Protein AF-X6LNM9-F1 (afdb_monomer_lit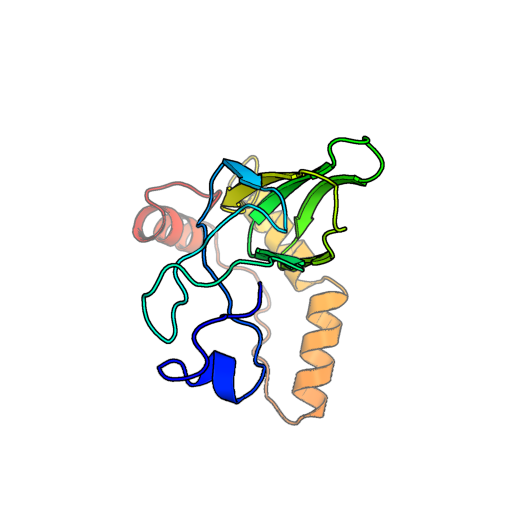e)

Sequence (158 aa):
QGYCTNKEGCIASKGDRLVWVNQEFRDISITPIQTCYICPSCEKSTVLSVIRVTFFNSEYSIESSDGSLREIDKKYKCAHKLESGLSYKLKANKIVQHATSLEDLIDQSKKAMKSQEILNLVRELERCSITVAKPEEVKDMKRLSEKIKSDYNGDFNQ

Secondary structure (DSSP, 8-state):
-EEE--TTT-HHHHTTPEEP----SSEEEE-TTT--EE-TTT-SEEEEEE-EEEEEEEEEEEEETTSS-EEEEEEEEEEEE--TT--EEEEEEE-----SSHHHHHHHHHHHHTSHHHHHHHHHHHHTTPPPP--SSPPPHHHHHHHHHHHSTT-TT-

Organism: Reticulomyxa filosa (NCBI:txid46433)

Radius of gyration: 20.73 Å; chains: 1; bounding box: 50×32×52 Å

Structure (mmCIF, N/CA/C/O backbone):
data_AF-X6LNM9-F1
#
_entry.id   AF-X6LNM9-F1
#
loop_
_atom_site.group_PDB
_atom_site.id
_atom_site.type_symbol
_atom_site.label_atom_id
_atom_site.label_alt_id
_atom_site.label_comp_id
_atom_site.label_asym_id
_atom_site.label_entity_id
_atom_site.label_seq_id
_atom_site.pdbx_PDB_ins_code
_atom_site.Cartn_x
_atom_site.Cartn_y
_atom_site.Cartn_z
_atom_site.occupancy
_atom_site.B_iso_or_equiv
_atom_site.auth_seq_id
_atom_site.auth_comp_id
_atom_site.auth_asym_id
_atom_site.auth_atom_id
_atom_site.pdbx_PDB_model_num
ATOM 1 N N . GLN A 1 1 ? 6.465 0.388 -10.532 1.00 92.75 1 GLN A N 1
ATOM 2 C CA . GLN A 1 1 ? 5.904 0.137 -11.874 1.00 92.75 1 GLN A CA 1
ATOM 3 C C . GLN A 1 1 ? 6.917 0.524 -12.927 1.00 92.75 1 GLN A C 1
ATOM 5 O O . GLN A 1 1 ? 7.555 1.564 -12.791 1.00 92.75 1 GLN A O 1
ATOM 10 N N . GLY A 1 2 ? 7.028 -0.280 -13.973 1.00 92.19 2 GLY A N 1
ATOM 11 C CA . GLY A 1 2 ? 7.963 -0.038 -15.064 1.00 92.19 2 GLY A CA 1
ATOM 12 C C . GLY A 1 2 ? 7.555 -0.761 -16.337 1.00 92.19 2 GLY A C 1
ATOM 13 O O . GLY A 1 2 ? 6.500 -1.394 -16.372 1.00 92.19 2 GLY A O 1
ATOM 14 N N . TYR A 1 3 ? 8.398 -0.685 -17.361 1.00 91.44 3 TYR A N 1
ATOM 15 C CA . TYR A 1 3 ? 8.210 -1.426 -18.608 1.00 91.44 3 TYR A CA 1
ATOM 16 C C . TYR A 1 3 ? 9.098 -2.666 -18.642 1.00 91.44 3 TYR A C 1
ATOM 18 O O . TYR A 1 3 ? 10.257 -2.625 -18.233 1.00 91.44 3 TYR A O 1
ATOM 26 N N . CYS A 1 4 ? 8.548 -3.769 -19.149 1.00 92.25 4 CYS A N 1
ATOM 27 C CA . CYS A 1 4 ? 9.312 -4.973 -19.453 1.00 92.25 4 CYS A CA 1
ATOM 28 C C . CYS A 1 4 ? 9.980 -4.827 -20.827 1.00 92.25 4 CYS A C 1
ATOM 30 O O . CYS A 1 4 ? 9.316 -4.459 -21.796 1.00 92.25 4 CYS A O 1
ATOM 32 N N . THR A 1 5 ? 11.265 -5.161 -20.933 1.00 92.56 5 THR A N 1
ATOM 33 C CA . THR A 1 5 ? 12.032 -5.063 -22.188 1.00 92.56 5 THR A CA 1
ATOM 34 C C . THR A 1 5 ? 12.032 -6.341 -23.034 1.00 92.56 5 THR A C 1
ATOM 36 O O . THR A 1 5 ? 12.534 -6.333 -24.156 1.00 92.56 5 THR A O 1
ATOM 39 N N . ASN A 1 6 ? 11.444 -7.440 -22.545 1.00 92.69 6 ASN A N 1
ATOM 40 C CA . ASN A 1 6 ? 11.365 -8.722 -23.255 1.00 92.69 6 ASN A CA 1
ATOM 41 C C . ASN A 1 6 ? 10.283 -8.710 -24.353 1.00 92.69 6 ASN A C 1
ATOM 43 O O . ASN A 1 6 ? 9.208 -9.291 -24.188 1.00 92.69 6 ASN A O 1
ATOM 47 N N . LYS A 1 7 ? 10.579 -8.057 -25.482 1.00 89.62 7 LYS A N 1
ATOM 48 C CA . LYS A 1 7 ? 9.635 -7.880 -26.599 1.00 89.62 7 LYS A CA 1
ATOM 49 C C . LYS A 1 7 ? 9.148 -9.193 -27.211 1.00 89.62 7 LYS A C 1
ATOM 51 O O . LYS A 1 7 ? 8.003 -9.282 -27.637 1.00 89.62 7 LYS A O 1
ATOM 56 N N . GLU A 1 8 ? 9.984 -10.224 -27.257 1.00 88.00 8 GLU A N 1
ATOM 57 C CA . GLU A 1 8 ? 9.636 -11.479 -27.935 1.00 88.00 8 GLU A CA 1
ATOM 58 C C . GLU A 1 8 ? 8.828 -12.425 -27.041 1.00 88.00 8 GLU A C 1
ATOM 60 O O . GLU A 1 8 ? 7.876 -13.059 -27.508 1.00 88.00 8 GLU A O 1
ATOM 65 N N . GLY A 1 9 ? 9.151 -12.468 -25.745 1.00 90.88 9 GLY A N 1
ATOM 66 C CA . GLY A 1 9 ? 8.612 -13.444 -24.798 1.00 90.88 9 GLY A CA 1
ATOM 67 C C . GLY A 1 9 ? 7.703 -12.885 -23.702 1.00 90.88 9 GLY A C 1
ATOM 68 O O . GLY A 1 9 ? 7.400 -13.621 -22.770 1.00 90.88 9 GLY A O 1
ATOM 69 N N . CYS A 1 10 ? 7.301 -11.609 -23.744 1.00 94.06 10 CYS A N 1
ATOM 70 C CA . CYS A 1 10 ? 6.424 -11.019 -22.728 1.00 94.06 10 CYS A CA 1
ATOM 71 C C . CYS A 1 10 ? 5.230 -10.287 -23.345 1.00 94.06 10 CYS A C 1
ATOM 73 O O . CYS A 1 10 ? 5.391 -9.310 -24.076 1.00 94.06 10 CYS A O 1
ATOM 75 N N . ILE A 1 11 ? 4.015 -10.707 -22.982 1.00 93.25 11 ILE A N 1
ATOM 76 C CA . ILE A 1 11 ? 2.773 -10.072 -23.445 1.00 93.25 11 ILE A CA 1
ATOM 77 C C . ILE A 1 11 ? 2.653 -8.612 -22.988 1.00 93.25 11 ILE A C 1
ATOM 79 O O . ILE A 1 11 ? 2.195 -7.764 -23.749 1.00 93.25 11 ILE A O 1
ATOM 83 N N . ALA A 1 12 ? 3.113 -8.299 -21.772 1.00 91.62 12 ALA A N 1
ATOM 84 C CA . ALA A 1 12 ? 3.093 -6.934 -21.260 1.00 91.62 12 ALA A CA 1
ATOM 85 C C . ALA A 1 12 ? 4.038 -6.022 -22.054 1.00 91.62 12 ALA A C 1
ATOM 87 O O . ALA A 1 12 ? 3.681 -4.882 -22.323 1.00 91.62 12 ALA A O 1
ATOM 88 N N . SER A 1 13 ? 5.196 -6.541 -22.481 1.00 92.19 13 SER A N 1
ATOM 89 C CA . SER A 1 13 ? 6.138 -5.806 -23.333 1.00 92.19 13 SER A CA 1
ATOM 90 C C . SER A 1 13 ? 5.566 -5.569 -24.733 1.00 92.19 13 SER A C 1
ATOM 92 O O . SER A 1 13 ? 5.583 -4.443 -25.210 1.00 92.19 13 SER A O 1
ATOM 94 N N . LYS A 1 14 ? 4.974 -6.594 -25.366 1.00 92.94 14 LYS A N 1
ATOM 95 C CA . LYS A 1 14 ? 4.358 -6.470 -26.705 1.00 92.94 14 LYS A CA 1
ATOM 96 C C . LYS A 1 14 ? 3.214 -5.460 -26.766 1.00 92.94 14 LYS A C 1
ATOM 98 O O . LYS A 1 14 ? 2.963 -4.894 -27.820 1.00 92.94 14 LYS A O 1
ATOM 103 N N . GLY A 1 15 ? 2.494 -5.290 -25.660 1.00 89.88 15 GLY A N 1
ATOM 104 C CA . GLY A 1 15 ? 1.389 -4.342 -25.554 1.00 89.88 15 GLY A CA 1
ATOM 105 C C . GLY A 1 15 ? 1.762 -3.002 -24.922 1.00 89.88 15 GLY A C 1
ATOM 106 O O . GLY A 1 15 ? 0.840 -2.304 -24.507 1.00 89.88 15 GLY A O 1
ATOM 107 N N . ASP A 1 16 ? 3.057 -2.701 -24.748 1.00 88.62 16 ASP A N 1
ATOM 108 C CA . ASP A 1 16 ? 3.565 -1.498 -24.069 1.00 88.62 16 ASP A CA 1
ATOM 109 C C . ASP A 1 16 ? 2.872 -1.221 -22.720 1.00 88.62 16 ASP A C 1
ATOM 111 O O . ASP A 1 16 ? 2.586 -0.087 -22.333 1.00 88.62 16 ASP A O 1
ATOM 115 N N . ARG A 1 17 ? 2.561 -2.290 -21.977 1.00 90.62 17 ARG A N 1
ATOM 116 C CA . ARG A 1 17 ? 1.843 -2.209 -20.703 1.00 90.62 17 ARG A CA 1
ATOM 117 C C . ARG A 1 17 ? 2.813 -2.065 -19.542 1.00 90.62 17 ARG A C 1
ATOM 119 O O . ARG A 1 17 ? 3.811 -2.780 -19.438 1.00 90.62 17 ARG A O 1
ATOM 126 N N . LEU A 1 18 ? 2.451 -1.194 -18.603 1.00 91.69 18 LEU A N 1
ATOM 127 C CA . LEU A 1 18 ? 3.151 -1.087 -17.330 1.00 91.69 18 LEU A CA 1
ATOM 128 C C . LEU A 1 18 ? 2.975 -2.359 -16.508 1.00 91.69 18 LEU A C 1
ATOM 130 O O . LEU A 1 18 ? 1.857 -2.825 -16.280 1.00 91.69 18 LEU A O 1
ATOM 134 N N . VAL A 1 19 ? 4.090 -2.865 -15.995 1.00 92.88 19 VAL A N 1
ATOM 135 C CA . VAL A 1 19 ? 4.110 -3.985 -15.061 1.00 92.88 19 VAL A CA 1
ATOM 136 C C . VAL A 1 19 ? 4.296 -3.495 -13.631 1.00 92.88 19 VAL A C 1
ATOM 138 O O . VAL A 1 19 ? 5.026 -2.536 -13.346 1.00 92.88 19 VAL A O 1
ATOM 141 N N . TRP A 1 20 ? 3.602 -4.167 -12.720 1.00 92.81 20 TRP A N 1
ATOM 142 C CA . TRP A 1 20 ? 3.659 -3.918 -11.288 1.00 92.81 20 TRP A CA 1
ATOM 143 C C . TRP A 1 20 ? 4.534 -4.979 -10.646 1.00 92.81 20 TRP A C 1
ATOM 145 O O . TRP A 1 20 ? 4.242 -6.163 -10.744 1.00 92.81 20 TRP A O 1
ATOM 155 N N . VAL A 1 21 ? 5.604 -4.550 -9.994 1.00 92.81 21 VAL A N 1
ATOM 156 C CA . VAL A 1 21 ? 6.467 -5.448 -9.232 1.00 92.81 21 VAL A CA 1
ATOM 157 C C . VAL A 1 21 ? 6.174 -5.181 -7.767 1.00 92.81 21 VAL A C 1
ATOM 159 O O . VAL A 1 21 ? 6.368 -4.052 -7.312 1.00 92.81 21 VAL A O 1
ATOM 162 N N . ASN A 1 22 ? 5.667 -6.189 -7.058 1.00 93.50 22 ASN A N 1
ATOM 163 C CA . ASN A 1 22 ? 5.457 -6.092 -5.619 1.00 93.50 22 ASN A CA 1
ATOM 164 C C . ASN A 1 22 ? 6.815 -6.164 -4.906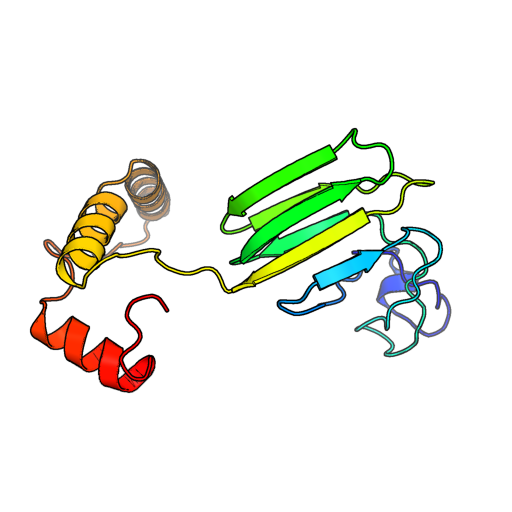 1.00 93.50 22 ASN A C 1
ATOM 166 O O . ASN A 1 22 ? 7.689 -6.934 -5.306 1.00 93.50 22 ASN A O 1
ATOM 170 N N . GLN A 1 23 ? 7.013 -5.315 -3.904 1.00 93.25 23 GLN A N 1
ATOM 171 C CA . GLN A 1 23 ? 8.221 -5.269 -3.080 1.00 93.25 23 GLN A CA 1
ATOM 172 C C . GLN A 1 23 ? 7.936 -5.576 -1.609 1.00 93.25 23 GLN A C 1
ATOM 174 O O . GLN A 1 23 ? 8.872 -5.559 -0.816 1.00 93.25 23 GLN A O 1
ATOM 179 N N . GLU A 1 24 ? 6.684 -5.900 -1.274 1.00 93.94 24 GLU A N 1
ATOM 180 C CA . GLU A 1 24 ? 6.198 -6.088 0.092 1.00 93.94 24 GLU A CA 1
ATOM 181 C C . GLU A 1 24 ? 6.461 -4.861 0.989 1.00 93.94 24 GLU A C 1
ATOM 183 O O . GLU A 1 24 ? 6.848 -3.784 0.522 1.00 93.94 24 GLU A O 1
ATOM 188 N N . PHE A 1 25 ? 6.214 -5.004 2.291 1.00 93.69 25 PHE A N 1
ATOM 189 C CA . PHE A 1 25 ? 6.555 -3.993 3.291 1.00 93.69 25 PHE A CA 1
ATOM 190 C C . PHE A 1 25 ? 8.028 -4.125 3.675 1.00 93.69 25 PHE A C 1
ATOM 192 O O . PHE A 1 25 ? 8.395 -4.988 4.475 1.00 93.69 25 PHE A O 1
ATOM 199 N N . ARG A 1 26 ? 8.886 -3.308 3.063 1.00 95.12 26 ARG A N 1
ATOM 200 C CA . ARG A 1 26 ? 10.315 -3.269 3.374 1.00 95.12 26 ARG A CA 1
ATOM 201 C C . ARG A 1 26 ? 10.946 -1.935 2.995 1.00 95.12 26 ARG A C 1
ATOM 203 O O . ARG A 1 26 ? 10.372 -1.142 2.245 1.00 95.12 26 ARG A O 1
ATOM 210 N N . ASP A 1 27 ? 12.173 -1.756 3.457 1.00 96.19 27 ASP A N 1
ATOM 211 C CA . ASP A 1 27 ? 13.014 -0.618 3.107 1.00 96.19 27 ASP A CA 1
ATOM 212 C C . ASP A 1 27 ? 13.811 -0.972 1.838 1.00 96.19 27 ASP A C 1
ATOM 214 O O . ASP A 1 27 ? 14.483 -2.006 1.783 1.00 96.19 27 ASP A O 1
ATOM 218 N N . ILE A 1 28 ? 13.718 -0.143 0.795 1.00 94.50 28 ILE A N 1
ATOM 219 C CA . ILE A 1 28 ? 14.466 -0.312 -0.458 1.00 94.50 28 ILE A CA 1
ATOM 220 C C . ILE A 1 28 ? 15.101 0.999 -0.910 1.00 94.50 28 ILE A C 1
ATOM 222 O O . ILE A 1 28 ? 14.566 2.083 -0.691 1.00 94.50 28 ILE A O 1
ATOM 226 N N . SER A 1 29 ? 16.208 0.877 -1.633 1.00 94.25 29 SER A N 1
ATOM 227 C CA . SER A 1 29 ? 16.798 1.973 -2.398 1.00 94.25 29 SER A CA 1
ATOM 228 C C . SER A 1 29 ? 16.705 1.640 -3.877 1.00 94.25 29 SER A C 1
ATOM 230 O O . SER A 1 29 ? 17.038 0.522 -4.276 1.00 94.25 29 SER A O 1
ATOM 232 N N . ILE A 1 30 ? 16.249 2.591 -4.689 1.00 93.31 30 ILE A N 1
ATOM 233 C CA . ILE A 1 30 ? 16.087 2.388 -6.129 1.00 93.31 30 ILE A CA 1
ATOM 234 C C . ILE A 1 30 ? 16.690 3.534 -6.926 1.00 93.31 30 ILE A C 1
ATOM 236 O O . ILE A 1 30 ? 16.594 4.698 -6.542 1.00 93.31 30 ILE A O 1
ATOM 240 N N . THR A 1 31 ? 17.236 3.191 -8.086 1.00 93.06 31 THR A N 1
ATOM 241 C CA . THR A 1 31 ? 17.612 4.148 -9.124 1.00 93.06 31 THR A CA 1
ATOM 242 C C . THR A 1 31 ? 16.825 3.750 -10.368 1.00 93.06 31 THR A C 1
ATOM 244 O O . THR A 1 31 ? 17.089 2.671 -10.907 1.00 93.06 31 THR A O 1
ATOM 247 N N . PRO A 1 32 ? 15.864 4.570 -10.835 1.00 89.38 32 PRO A N 1
ATOM 248 C CA . PRO A 1 32 ? 14.890 4.218 -11.867 1.00 89.38 32 PRO A CA 1
ATOM 249 C C . PRO A 1 32 ? 15.415 3.454 -13.082 1.00 89.38 32 PRO A C 1
ATOM 251 O O . PRO A 1 32 ? 14.682 2.628 -13.605 1.00 89.38 32 PRO A O 1
ATOM 254 N N . ILE A 1 33 ? 16.648 3.713 -13.527 1.00 84.31 33 ILE A N 1
ATOM 255 C CA . ILE A 1 33 ? 17.243 3.140 -14.750 1.00 84.31 33 ILE A CA 1
ATOM 256 C C . ILE A 1 33 ? 18.222 1.986 -14.468 1.00 84.31 33 ILE A C 1
ATOM 258 O O . ILE A 1 33 ? 18.549 1.214 -15.364 1.00 84.31 33 ILE A O 1
ATOM 262 N N . GLN A 1 34 ? 18.719 1.856 -13.238 1.00 77.50 34 GLN A N 1
ATOM 263 C CA . GLN A 1 34 ? 19.730 0.844 -12.898 1.00 77.50 34 GLN A CA 1
ATOM 264 C C . GLN A 1 34 ? 19.125 -0.385 -12.219 1.00 77.50 34 GLN A C 1
ATOM 266 O O . GLN A 1 34 ? 19.739 -1.450 -12.207 1.00 77.50 34 GLN A O 1
ATOM 271 N N . THR A 1 35 ? 17.936 -0.259 -11.630 1.00 77.31 35 THR A N 1
ATOM 272 C CA . THR A 1 35 ? 17.315 -1.364 -10.903 1.00 77.31 35 THR A CA 1
ATOM 273 C C . THR A 1 35 ? 16.599 -2.308 -11.864 1.00 77.31 35 THR A C 1
ATOM 275 O O . THR A 1 35 ? 15.682 -1.903 -12.574 1.00 77.31 35 THR A O 1
ATOM 278 N N . CYS A 1 36 ? 16.996 -3.583 -11.856 1.00 84.50 36 CYS A N 1
ATOM 279 C CA . CYS A 1 36 ? 16.343 -4.625 -12.637 1.00 84.50 36 CYS A CA 1
ATOM 280 C C . CYS A 1 36 ? 15.393 -5.435 -11.754 1.00 84.50 36 CYS A C 1
ATOM 282 O O . CYS A 1 36 ? 15.818 -6.059 -10.780 1.00 84.50 36 CYS A O 1
ATOM 284 N N . TYR A 1 37 ? 14.109 -5.431 -12.104 1.00 92.19 37 TYR A N 1
ATOM 285 C CA . TYR A 1 37 ? 13.104 -6.237 -11.421 1.00 92.19 37 TYR A CA 1
ATOM 286 C C . TYR A 1 37 ? 12.596 -7.392 -12.282 1.00 92.19 37 TYR A C 1
ATOM 288 O O . TYR A 1 37 ? 12.521 -7.314 -13.515 1.00 92.19 37 TYR A O 1
ATOM 296 N N . ILE A 1 38 ? 12.182 -8.458 -11.595 1.00 93.19 38 ILE A N 1
ATOM 297 C CA . ILE A 1 38 ? 11.495 -9.595 -12.200 1.00 93.19 38 ILE A CA 1
ATOM 298 C C . ILE A 1 38 ? 10.131 -9.123 -12.704 1.00 93.19 38 ILE A C 1
ATOM 300 O O . ILE A 1 38 ? 9.306 -8.605 -11.951 1.00 93.19 38 ILE A O 1
ATOM 304 N N . CYS A 1 39 ? 9.900 -9.287 -14.004 1.00 93.75 39 CYS A N 1
ATOM 305 C CA . CYS A 1 39 ? 8.608 -9.013 -14.605 1.00 93.75 39 CYS A CA 1
ATOM 306 C C . CYS A 1 39 ? 7.619 -10.113 -14.191 1.00 93.75 39 CYS A C 1
ATOM 308 O O . CYS A 1 39 ? 7.868 -11.270 -14.516 1.00 93.75 39 CYS A O 1
ATOM 310 N N . PRO A 1 40 ? 6.466 -9.795 -13.581 1.00 93.19 40 PRO A N 1
ATOM 311 C CA . PRO A 1 40 ? 5.485 -10.814 -13.192 1.00 93.19 40 PRO A CA 1
ATOM 312 C C . PRO A 1 40 ? 4.844 -11.529 -14.392 1.00 93.19 40 PRO A C 1
ATOM 314 O O . PRO A 1 40 ? 4.253 -12.584 -14.231 1.00 93.19 40 PRO A O 1
ATOM 317 N N . SER A 1 41 ? 4.922 -10.957 -15.598 1.00 92.44 41 SER A N 1
ATOM 318 C CA . SER A 1 41 ? 4.286 -11.523 -16.795 1.00 92.44 41 SER A CA 1
ATOM 319 C C . SER A 1 41 ? 5.164 -12.512 -17.561 1.00 92.44 41 SER A C 1
ATOM 321 O O . SER A 1 41 ? 4.640 -13.275 -18.362 1.00 92.44 41 SER A 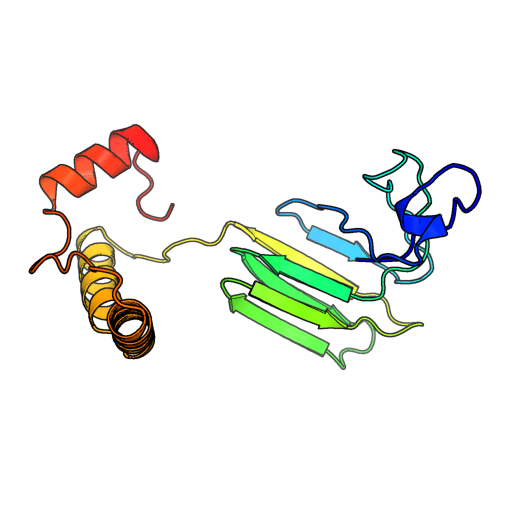O 1
ATOM 323 N N . CYS A 1 42 ? 6.486 -12.464 -17.389 1.00 94.06 42 CYS A N 1
ATOM 324 C CA . CYS A 1 42 ? 7.404 -13.393 -18.063 1.00 94.06 42 CYS A CA 1
ATOM 325 C C . CYS A 1 42 ? 8.471 -13.980 -17.137 1.00 94.06 42 CYS A C 1
ATOM 327 O O . CYS A 1 42 ? 9.343 -14.693 -17.618 1.00 94.06 42 CYS A O 1
ATOM 329 N N . GLU A 1 43 ? 8.439 -13.626 -15.850 1.00 93.19 43 GLU A N 1
ATOM 330 C CA . GLU A 1 43 ? 9.319 -14.109 -14.775 1.00 93.19 43 GLU A CA 1
ATOM 331 C C . GLU A 1 43 ? 10.819 -13.852 -14.996 1.00 93.19 43 GLU A C 1
ATOM 333 O O . GLU A 1 43 ? 11.673 -14.323 -14.249 1.00 93.19 43 GLU A O 1
ATOM 338 N N . LYS A 1 44 ? 11.165 -13.027 -15.989 1.00 92.31 44 LYS A N 1
ATOM 339 C CA . LYS A 1 44 ? 12.543 -12.624 -16.283 1.00 92.31 44 LYS A CA 1
ATOM 340 C C . LYS A 1 44 ? 12.856 -11.260 -15.679 1.00 92.31 44 LYS A C 1
ATOM 342 O O . LYS A 1 44 ? 12.014 -10.356 -15.695 1.00 92.31 44 LYS A O 1
ATOM 347 N N . SER A 1 45 ? 14.098 -11.087 -15.229 1.00 92.94 45 SER A N 1
ATOM 348 C CA . SER A 1 45 ? 14.651 -9.807 -14.767 1.00 92.94 45 SER A CA 1
ATOM 349 C C . SER A 1 45 ? 14.800 -8.841 -15.950 1.00 92.94 45 SER A C 1
ATOM 351 O O . SER A 1 45 ? 15.804 -8.844 -16.657 1.00 92.94 45 SER A O 1
ATOM 353 N N . THR A 1 46 ? 13.723 -8.119 -16.263 1.00 92.94 46 THR A N 1
ATOM 354 C CA . THR A 1 46 ? 13.545 -7.386 -17.537 1.00 92.94 46 THR A CA 1
ATOM 355 C C . THR A 1 46 ? 12.848 -6.043 -17.359 1.00 92.94 46 THR A C 1
ATOM 357 O O . THR A 1 46 ? 12.609 -5.331 -18.333 1.00 92.94 46 THR A O 1
ATOM 360 N N . VAL A 1 47 ? 12.492 -5.679 -16.128 1.00 92.19 47 VAL A N 1
ATOM 361 C CA . VAL A 1 47 ? 11.955 -4.355 -15.819 1.00 92.19 47 VAL A CA 1
ATOM 362 C C . VAL A 1 47 ? 13.132 -3.453 -15.483 1.00 92.19 47 VAL A C 1
ATOM 364 O O . VAL A 1 47 ? 13.561 -3.416 -14.335 1.00 92.19 47 VAL A O 1
ATOM 367 N N . LEU A 1 48 ? 13.674 -2.789 -16.507 1.00 85.12 48 LEU A N 1
ATOM 368 C CA . LEU A 1 48 ? 14.892 -1.969 -16.410 1.00 85.12 48 LEU A CA 1
ATOM 369 C C . LEU A 1 48 ? 14.620 -0.494 -16.098 1.00 85.12 48 LEU A C 1
ATOM 371 O O . LEU A 1 48 ? 15.525 0.224 -15.696 1.00 85.12 48 LEU A O 1
ATOM 375 N N . SER A 1 49 ? 13.389 -0.028 -16.319 1.00 85.94 49 SER A N 1
ATOM 376 C CA . SER A 1 49 ? 13.007 1.360 -16.064 1.00 85.94 49 SER A CA 1
ATOM 377 C C . SER A 1 49 ? 11.777 1.418 -15.172 1.00 85.94 49 SER A C 1
ATOM 379 O O . SER A 1 49 ? 10.685 1.015 -15.584 1.00 85.94 49 SER A O 1
ATOM 381 N N . VAL A 1 50 ? 11.953 1.909 -13.945 1.00 92.81 50 VAL A N 1
ATOM 382 C CA . VAL A 1 50 ? 10.876 2.147 -12.980 1.00 92.81 50 VAL A CA 1
ATOM 383 C C . VAL A 1 50 ? 10.480 3.614 -13.027 1.00 92.81 50 VAL A C 1
ATOM 385 O O . VAL A 1 50 ? 11.201 4.477 -12.551 1.00 92.81 50 VAL A O 1
ATOM 388 N N . ILE A 1 51 ? 9.298 3.902 -13.558 1.00 93.19 51 ILE A N 1
ATOM 389 C CA . ILE A 1 51 ? 8.819 5.283 -13.736 1.00 93.19 51 ILE A CA 1
ATOM 390 C C . ILE A 1 51 ? 7.948 5.775 -12.575 1.00 93.19 51 ILE A C 1
ATOM 392 O O . ILE A 1 51 ? 7.629 6.960 -12.476 1.00 93.19 51 ILE A O 1
ATOM 396 N N . ARG A 1 52 ? 7.468 4.851 -11.737 1.00 95.00 52 ARG A N 1
ATOM 397 C CA . ARG A 1 52 ? 6.517 5.158 -10.668 1.00 95.00 52 ARG A CA 1
ATOM 398 C C . ARG A 1 52 ? 6.633 4.170 -9.518 1.00 95.00 52 ARG A C 1
ATOM 400 O O . ARG A 1 52 ? 6.693 2.962 -9.756 1.00 95.00 52 ARG A O 1
ATOM 407 N N . VAL A 1 53 ? 6.550 4.662 -8.289 1.00 95.25 53 VAL A N 1
ATOM 408 C CA . VAL A 1 53 ? 6.299 3.851 -7.091 1.00 95.25 53 VAL A CA 1
ATOM 409 C C . VAL A 1 53 ? 4.877 4.091 -6.594 1.00 95.25 53 VAL A C 1
ATOM 411 O O . VAL A 1 53 ? 4.305 5.165 -6.781 1.00 95.25 53 VAL A O 1
ATOM 414 N N . THR A 1 54 ? 4.253 3.071 -6.016 1.00 95.56 54 THR A N 1
ATOM 415 C CA . THR A 1 54 ? 2.940 3.208 -5.387 1.00 95.56 54 THR A CA 1
ATOM 416 C C . THR A 1 54 ? 2.950 2.462 -4.072 1.00 95.56 54 THR A C 1
ATOM 418 O O . THR A 1 54 ? 3.268 1.277 -4.037 1.00 95.56 54 THR A O 1
ATOM 421 N N . PHE A 1 55 ? 2.602 3.185 -3.022 1.00 95.19 55 PHE A N 1
ATOM 422 C CA . PHE A 1 55 ? 2.424 2.692 -1.672 1.00 95.19 55 PHE A CA 1
ATOM 423 C C . PHE A 1 55 ? 0.951 2.330 -1.490 1.00 95.19 55 PHE A C 1
ATOM 425 O O . PHE A 1 55 ? 0.077 3.103 -1.894 1.00 95.19 55 PHE A O 1
ATOM 432 N N . PHE A 1 56 ? 0.680 1.150 -0.937 1.00 92.44 56 PHE A N 1
ATOM 433 C CA . PHE A 1 56 ? -0.666 0.645 -0.677 1.00 92.44 56 PHE A CA 1
ATOM 434 C C . PHE A 1 56 ? -0.752 0.152 0.757 1.00 92.44 56 PHE A C 1
ATOM 436 O O . PHE A 1 56 ? 0.111 -0.617 1.174 1.00 92.44 56 PHE A O 1
ATOM 443 N N . ASN A 1 57 ? -1.814 0.540 1.467 1.00 90.19 57 ASN A N 1
ATOM 444 C CA . ASN A 1 57 ? -2.081 0.118 2.843 1.00 90.19 57 ASN A CA 1
ATOM 445 C C . ASN A 1 57 ? -0.827 0.182 3.716 1.00 90.19 57 ASN A C 1
ATOM 447 O O . ASN A 1 57 ? -0.499 -0.772 4.425 1.00 90.19 57 ASN A O 1
ATOM 451 N N . SER A 1 58 ? -0.105 1.297 3.617 1.00 92.50 58 SER A N 1
ATOM 452 C CA . SER A 1 58 ? 1.182 1.453 4.272 1.00 92.50 58 SER A CA 1
ATOM 453 C C . SER A 1 58 ? 1.345 2.824 4.893 1.00 92.50 58 SER A C 1
ATOM 455 O O . SER A 1 58 ? 1.031 3.841 4.269 1.00 92.50 58 SER A O 1
ATOM 457 N N . GLU A 1 59 ? 1.968 2.840 6.061 1.00 95.00 59 GLU A N 1
ATOM 458 C CA . GLU A 1 59 ? 2.776 3.975 6.489 1.00 95.00 59 GLU A CA 1
ATOM 459 C C . GLU A 1 59 ? 4.069 3.955 5.681 1.00 95.00 59 GLU A C 1
ATOM 461 O O . GLU A 1 59 ? 4.795 2.956 5.685 1.00 95.00 59 GLU A O 1
ATOM 466 N N . TYR A 1 60 ? 4.339 5.029 4.944 1.00 95.94 60 TYR A N 1
ATOM 467 C CA . TYR A 1 60 ? 5.471 5.075 4.032 1.00 95.94 60 TYR A CA 1
ATOM 468 C C . TYR A 1 60 ? 6.311 6.330 4.191 1.00 95.94 60 TYR A C 1
ATOM 470 O O . TYR A 1 60 ? 5.851 7.370 4.661 1.00 95.94 60 TYR A O 1
ATOM 478 N N . SER A 1 61 ? 7.550 6.227 3.716 1.00 96.62 61 SER A N 1
ATOM 479 C CA . SER A 1 61 ? 8.357 7.391 3.395 1.00 96.62 61 SER A CA 1
ATOM 480 C C . SER A 1 61 ? 9.034 7.248 2.042 1.00 96.62 61 SER A C 1
ATOM 482 O O . SER A 1 61 ? 9.460 6.155 1.659 1.00 96.62 61 SER A O 1
ATOM 484 N N . ILE A 1 62 ? 9.175 8.369 1.348 1.00 97.50 62 ILE A N 1
ATOM 485 C CA . ILE A 1 62 ? 9.966 8.499 0.128 1.00 97.50 62 ILE A CA 1
ATOM 486 C C . ILE A 1 62 ? 10.894 9.698 0.270 1.00 97.50 62 ILE A C 1
ATOM 488 O O . ILE A 1 62 ? 10.467 10.770 0.690 1.00 97.50 62 ILE A O 1
ATOM 492 N N . GLU A 1 63 ? 12.159 9.502 -0.076 1.00 97.81 63 GLU A N 1
ATOM 493 C CA . GLU A 1 63 ? 13.182 10.542 -0.074 1.00 97.81 63 GLU A CA 1
ATOM 494 C C . GLU A 1 63 ? 14.018 10.438 -1.353 1.00 97.81 63 GLU A C 1
ATOM 496 O O . GLU A 1 63 ? 14.524 9.357 -1.666 1.00 97.81 63 GLU A O 1
ATOM 501 N N . SER A 1 64 ? 14.154 11.536 -2.097 1.00 97.44 64 SER A N 1
ATOM 502 C CA . SER A 1 64 ? 15.044 11.635 -3.255 1.00 97.44 64 SER A CA 1
ATOM 503 C C . SER A 1 64 ? 16.460 12.041 -2.840 1.00 97.44 64 SER A C 1
ATOM 505 O O . SER A 1 64 ? 16.672 12.727 -1.842 1.00 97.44 64 SER A O 1
ATOM 507 N N . SER A 1 65 ? 17.459 11.631 -3.620 1.00 96.69 65 SER A N 1
ATOM 508 C CA . SER A 1 65 ? 18.875 11.887 -3.321 1.00 96.69 65 SER A CA 1
ATOM 509 C C . SER A 1 65 ? 19.292 13.357 -3.356 1.00 96.69 65 SER A C 1
ATOM 511 O O . SER A 1 65 ? 20.293 13.714 -2.744 1.00 96.69 65 SER A O 1
ATOM 513 N N . ASP A 1 66 ? 18.559 14.195 -4.081 1.00 95.75 66 ASP A N 1
ATOM 514 C CA . ASP A 1 66 ? 18.745 15.649 -4.145 1.00 95.75 66 ASP A CA 1
ATOM 515 C C . ASP A 1 66 ? 17.934 16.400 -3.070 1.00 95.75 66 ASP A C 1
ATOM 517 O O . ASP A 1 66 ? 18.031 17.620 -2.963 1.00 95.75 66 ASP A O 1
ATOM 521 N N . GLY A 1 67 ? 17.121 15.685 -2.284 1.00 93.44 67 GLY A N 1
ATOM 522 C CA . GLY A 1 67 ? 16.262 16.248 -1.246 1.00 93.44 67 GLY A CA 1
ATOM 523 C C . GLY A 1 67 ? 15.029 17.002 -1.756 1.00 93.44 67 GLY A C 1
ATOM 524 O O . GLY A 1 67 ? 14.298 17.555 -0.935 1.00 93.44 67 GLY A O 1
ATOM 525 N N . SER A 1 68 ? 14.768 17.031 -3.068 1.00 93.06 68 SER A N 1
ATOM 526 C CA . SER A 1 68 ? 13.609 17.733 -3.647 1.00 93.06 68 SER A CA 1
ATOM 527 C C . SER A 1 68 ? 12.269 17.089 -3.275 1.00 93.06 68 SER A C 1
ATOM 529 O O . SER A 1 68 ? 11.263 17.786 -3.134 1.00 93.06 68 SER A O 1
ATOM 531 N N . LEU A 1 69 ? 12.256 15.772 -3.056 1.00 93.88 69 LEU A N 1
ATOM 532 C CA . LEU A 1 69 ? 11.106 15.014 -2.588 1.00 93.88 69 LEU A CA 1
ATOM 533 C C . LEU A 1 69 ? 11.432 14.363 -1.248 1.00 93.88 69 LEU A C 1
ATOM 535 O O . LEU A 1 69 ? 12.288 13.484 -1.168 1.00 93.88 69 LEU A O 1
ATOM 539 N N . ARG A 1 70 ? 10.694 14.745 -0.206 1.00 95.69 70 ARG A N 1
ATOM 540 C CA . ARG A 1 70 ? 10.695 14.060 1.085 1.00 95.69 70 ARG A CA 1
ATOM 541 C C . ARG A 1 70 ? 9.287 14.047 1.654 1.00 95.69 70 ARG A C 1
ATOM 543 O O . ARG A 1 70 ? 8.746 15.091 2.001 1.00 95.69 70 ARG A O 1
ATOM 550 N N . GLU A 1 71 ? 8.707 12.863 1.760 1.00 94.88 71 GLU A N 1
ATOM 551 C CA . GLU A 1 71 ? 7.349 12.682 2.266 1.00 94.88 71 GLU A CA 1
ATOM 552 C C . GLU A 1 71 ? 7.310 11.517 3.249 1.00 94.88 71 GLU A C 1
ATOM 554 O O . GLU A 1 71 ? 7.927 10.478 3.012 1.00 94.88 71 GLU A O 1
ATOM 559 N N . ILE A 1 72 ? 6.584 11.710 4.349 1.00 94.38 72 ILE A N 1
ATOM 560 C CA . ILE A 1 72 ? 6.236 10.681 5.327 1.00 94.38 72 ILE A CA 1
ATOM 561 C C . ILE A 1 72 ? 4.728 10.781 5.516 1.00 94.38 72 ILE A C 1
ATOM 563 O O . ILE A 1 72 ? 4.231 11.848 5.878 1.00 94.38 72 ILE A O 1
ATOM 567 N N . ASP A 1 73 ? 4.001 9.703 5.242 1.00 91.56 73 ASP A N 1
ATOM 568 C CA . ASP A 1 73 ? 2.539 9.720 5.279 1.00 91.56 73 ASP A CA 1
ATOM 569 C C . ASP A 1 73 ? 1.962 8.323 5.559 1.00 91.56 73 ASP A C 1
ATOM 571 O O . ASP A 1 73 ? 2.651 7.304 5.471 1.00 91.56 73 ASP A O 1
ATOM 575 N N . LYS A 1 74 ? 0.669 8.278 5.877 1.00 86.50 74 LYS A N 1
ATOM 576 C CA . LYS A 1 74 ? -0.136 7.072 6.066 1.00 86.50 74 LYS A CA 1
ATOM 577 C C . LYS A 1 74 ? -1.395 7.151 5.210 1.00 86.50 74 LYS A C 1
ATOM 579 O O . LYS A 1 74 ? -2.461 7.578 5.646 1.00 86.50 74 LYS A O 1
ATOM 584 N N . LYS A 1 75 ? -1.272 6.741 3.948 1.00 81.19 75 LYS A N 1
ATOM 585 C CA . LYS A 1 75 ? -2.384 6.741 2.986 1.00 81.19 75 LYS A CA 1
ATOM 586 C C . LYS A 1 75 ? -2.721 5.323 2.550 1.00 81.19 75 LYS A C 1
ATOM 588 O O . LYS A 1 75 ? -1.834 4.498 2.345 1.00 81.19 75 LYS A O 1
ATOM 593 N N . TYR A 1 76 ? -4.009 5.081 2.302 1.00 81.12 76 TYR A N 1
ATOM 594 C CA . TYR A 1 76 ? -4.484 3.835 1.689 1.00 81.12 76 TYR A CA 1
ATOM 595 C C . TYR A 1 76 ? -3.778 3.557 0.355 1.00 81.12 76 TYR A C 1
ATOM 597 O O . TYR A 1 76 ? -3.386 2.430 0.065 1.00 81.12 76 TYR A O 1
ATOM 605 N N . LYS A 1 77 ? -3.602 4.600 -0.462 1.00 90.69 77 LYS A N 1
ATOM 606 C CA . LYS A 1 77 ? -2.899 4.529 -1.740 1.00 90.69 77 LYS A CA 1
ATOM 607 C C . LYS A 1 77 ? -2.248 5.867 -2.054 1.00 90.69 77 LYS A C 1
ATOM 609 O O . LYS A 1 77 ? -2.936 6.884 -2.095 1.00 90.69 77 LYS A O 1
ATOM 614 N N . CYS A 1 78 ? -0.955 5.862 -2.353 1.00 91.88 78 CYS A N 1
ATOM 615 C CA . CYS A 1 78 ? -0.261 7.041 -2.865 1.00 91.88 78 CYS A CA 1
ATOM 616 C C . CYS A 1 78 ? 0.743 6.654 -3.945 1.00 91.88 78 CYS A C 1
ATOM 618 O O . CYS A 1 78 ? 1.389 5.612 -3.849 1.00 91.88 78 CYS A O 1
ATOM 620 N N . ALA A 1 79 ? 0.859 7.468 -4.994 1.00 94.62 79 ALA A N 1
ATOM 621 C CA . ALA A 1 79 ? 1.667 7.145 -6.157 1.00 94.62 79 ALA A CA 1
ATOM 622 C C . ALA A 1 79 ? 2.588 8.303 -6.543 1.00 94.62 79 ALA A C 1
ATOM 624 O O . ALA A 1 79 ? 2.114 9.392 -6.856 1.00 94.62 79 ALA A O 1
ATOM 625 N N . HIS A 1 80 ? 3.887 8.021 -6.622 1.00 95.19 80 HIS A N 1
ATOM 626 C CA . HIS A 1 80 ? 4.934 8.998 -6.919 1.00 95.19 80 HIS A CA 1
ATOM 627 C C . HIS A 1 80 ? 5.595 8.677 -8.250 1.00 95.19 80 HIS A C 1
ATOM 629 O O . HIS A 1 80 ? 6.023 7.541 -8.476 1.00 95.19 80 HIS A O 1
ATOM 635 N N . LYS A 1 81 ? 5.658 9.666 -9.145 1.00 95.25 81 LYS A N 1
ATOM 636 C CA . LYS A 1 81 ? 6.482 9.567 -10.355 1.00 95.25 81 LYS A CA 1
ATOM 637 C C . LYS A 1 81 ? 7.947 9.682 -9.944 1.00 95.25 81 LYS A C 1
ATOM 639 O O . LYS A 1 81 ? 8.268 10.473 -9.067 1.00 95.25 81 LYS A O 1
ATOM 644 N N . LEU A 1 82 ? 8.801 8.883 -10.569 1.00 94.56 82 LEU A N 1
ATOM 645 C CA . LEU A 1 82 ? 10.235 8.915 -10.318 1.00 94.56 82 LEU A CA 1
ATOM 646 C C . LEU A 1 82 ? 10.930 9.623 -11.470 1.00 94.56 82 LEU A C 1
ATOM 648 O O . LEU A 1 82 ? 10.614 9.378 -12.637 1.00 94.56 82 LEU A O 1
ATOM 652 N N . GLU A 1 83 ? 11.876 10.484 -11.135 1.00 93.06 83 GLU A N 1
ATOM 653 C CA . GLU A 1 83 ? 12.673 11.212 -12.107 1.00 93.06 83 GLU A CA 1
ATOM 654 C C . GLU A 1 83 ? 13.914 10.410 -12.484 1.00 93.06 83 GLU A C 1
ATOM 656 O O . GLU A 1 83 ? 14.551 9.746 -11.663 1.00 93.06 83 GLU A O 1
ATOM 661 N N . SER A 1 84 ? 14.261 10.469 -13.766 1.00 89.00 84 SER A N 1
ATOM 662 C CA . SER A 1 84 ? 15.501 9.885 -14.257 1.00 89.00 84 SER A CA 1
ATOM 663 C C . SER A 1 84 ? 16.699 10.640 -13.682 1.00 89.00 84 SER A C 1
ATOM 665 O O . SER A 1 84 ? 16.722 11.865 -13.701 1.00 89.00 84 SER A O 1
ATOM 667 N N . GLY A 1 85 ? 17.724 9.911 -13.240 1.00 90.56 85 GLY A N 1
ATOM 668 C CA . GLY A 1 85 ? 18.966 10.492 -12.715 1.00 90.56 85 GLY A CA 1
ATOM 669 C C . GLY A 1 85 ? 18.983 10.710 -11.200 1.00 90.56 85 GLY A C 1
ATOM 670 O O . GLY A 1 85 ? 20.059 10.917 -10.648 1.00 90.56 85 GLY A O 1
ATOM 671 N N . LEU A 1 86 ? 17.841 10.583 -10.520 1.00 94.44 86 LEU A N 1
ATOM 672 C CA . LEU A 1 86 ? 17.772 10.562 -9.059 1.00 94.44 86 LEU A CA 1
ATOM 673 C C . LEU A 1 86 ? 17.760 9.127 -8.528 1.00 94.44 86 LEU A C 1
ATOM 675 O O . LEU A 1 86 ? 17.331 8.190 -9.205 1.00 94.44 86 LEU A O 1
ATOM 679 N N . SER A 1 87 ? 18.214 8.961 -7.290 1.00 95.44 87 SER A N 1
ATOM 680 C CA . SER A 1 87 ? 17.967 7.744 -6.516 1.00 95.44 87 SER A CA 1
ATOM 681 C C . SER A 1 87 ? 16.986 8.045 -5.391 1.00 95.44 87 SER A C 1
ATOM 683 O O . SER A 1 87 ? 16.890 9.182 -4.928 1.00 95.44 87 SER A O 1
ATOM 685 N N . TYR A 1 88 ? 16.236 7.032 -4.974 1.00 96.94 88 TYR A N 1
ATOM 686 C CA . TYR A 1 88 ? 15.181 7.171 -3.982 1.00 96.94 88 TYR A CA 1
ATOM 687 C C . TYR A 1 88 ? 15.349 6.142 -2.878 1.00 96.94 88 TYR A C 1
ATOM 689 O O . TYR A 1 88 ? 15.532 4.954 -3.155 1.00 96.94 88 TYR A O 1
ATOM 697 N N . LYS A 1 89 ? 15.226 6.594 -1.632 1.00 97.50 89 LYS A N 1
ATOM 698 C CA . LYS A 1 89 ? 15.034 5.733 -0.466 1.00 97.50 89 LYS A CA 1
ATOM 699 C C . LYS A 1 89 ? 13.544 5.621 -0.200 1.00 97.50 89 LYS A C 1
ATOM 701 O O . LYS A 1 89 ? 12.847 6.627 -0.078 1.00 97.50 89 LYS A O 1
ATOM 706 N N . LEU A 1 90 ? 13.065 4.392 -0.132 1.00 96.56 90 LEU A N 1
ATOM 707 C CA . LEU A 1 90 ? 11.664 4.063 0.049 1.00 96.56 90 LEU A CA 1
ATOM 708 C C . LEU A 1 90 ? 11.532 3.183 1.280 1.00 96.56 90 LEU A C 1
ATOM 710 O O . LEU A 1 90 ? 12.292 2.234 1.462 1.00 96.56 90 LEU A O 1
ATOM 714 N N . LYS A 1 91 ? 10.531 3.477 2.095 1.00 97.06 91 LYS A N 1
ATOM 715 C CA . LYS A 1 91 ? 10.155 2.677 3.254 1.00 97.06 91 LYS A CA 1
ATOM 716 C C . LYS A 1 91 ? 8.663 2.464 3.220 1.00 97.06 91 LYS A C 1
ATOM 718 O O . LYS A 1 91 ? 7.924 3.417 2.986 1.00 97.06 91 LYS A O 1
ATOM 723 N N . ALA A 1 92 ? 8.237 1.233 3.448 1.00 96.06 92 ALA A N 1
ATOM 724 C CA . ALA A 1 92 ? 6.835 0.891 3.585 1.00 96.06 92 ALA A CA 1
ATOM 725 C C . ALA A 1 92 ? 6.678 -0.087 4.744 1.00 96.06 92 ALA A C 1
ATOM 727 O O . ALA A 1 92 ? 7.255 -1.172 4.724 1.00 96.06 92 ALA A O 1
ATOM 728 N N . ASN A 1 93 ? 5.866 0.290 5.723 1.00 93.94 93 ASN A N 1
ATOM 729 C CA . ASN A 1 93 ? 5.413 -0.588 6.790 1.00 93.94 93 ASN A CA 1
ATOM 730 C C . ASN A 1 93 ? 3.934 -0.899 6.582 1.00 93.94 93 ASN A C 1
ATOM 732 O O . ASN A 1 93 ? 3.212 -0.099 5.984 1.00 93.94 93 ASN A O 1
ATOM 736 N N . LYS A 1 94 ? 3.473 -2.039 7.098 1.00 90.56 94 LYS A N 1
ATOM 737 C CA . LYS A 1 94 ? 2.042 -2.350 7.146 1.00 90.56 94 LYS A CA 1
ATOM 738 C C . LYS A 1 94 ? 1.321 -1.225 7.893 1.00 90.56 94 LYS A C 1
ATOM 740 O O . LYS A 1 94 ? 1.779 -0.831 8.960 1.00 90.56 94 LYS A O 1
ATOM 745 N N . ILE A 1 95 ? 0.230 -0.712 7.324 1.00 87.62 95 ILE A N 1
ATOM 746 C CA . ILE A 1 95 ? -0.604 0.283 8.005 1.00 87.62 95 ILE A CA 1
ATOM 747 C C . ILE A 1 95 ? -1.160 -0.296 9.305 1.00 87.62 95 ILE A C 1
ATOM 749 O O . ILE A 1 95 ? -1.614 -1.445 9.323 1.00 87.62 95 ILE A O 1
ATOM 753 N N . VAL A 1 96 ? -1.147 0.507 10.364 1.00 89.81 96 VAL A N 1
ATOM 754 C CA . VAL A 1 96 ? -1.791 0.173 11.635 1.00 89.81 96 VAL A CA 1
ATOM 755 C C . VAL A 1 96 ? -2.858 1.198 12.015 1.00 89.81 96 VAL A C 1
ATOM 757 O O . VAL A 1 96 ? -2.919 2.304 11.475 1.00 89.81 96 VAL A O 1
ATOM 760 N N . GLN A 1 97 ? -3.725 0.829 12.960 1.00 86.00 97 GLN A N 1
ATOM 761 C CA . GLN A 1 97 ? -4.788 1.719 13.449 1.00 86.00 97 GLN A CA 1
ATOM 762 C C . GLN A 1 97 ? -4.237 2.908 14.259 1.00 86.00 97 GLN A C 1
ATOM 764 O O . GLN A 1 97 ? -4.873 3.956 14.326 1.00 86.00 97 GLN A O 1
ATOM 769 N N . HIS A 1 98 ? -3.047 2.764 14.857 1.00 89.88 98 HIS A N 1
ATOM 770 C CA . HIS A 1 98 ? -2.468 3.691 15.841 1.00 89.88 98 HIS A CA 1
ATOM 771 C C . HIS A 1 98 ? -3.400 4.011 17.019 1.00 89.88 98 HIS A C 1
ATOM 773 O O . HIS A 1 98 ? -3.333 5.098 17.598 1.00 89.88 98 HIS A O 1
ATOM 779 N N . ALA A 1 99 ? -4.268 3.071 17.383 1.00 91.06 99 ALA A N 1
ATOM 780 C CA . ALA A 1 99 ? -5.076 3.198 18.579 1.00 91.06 99 ALA A CA 1
ATOM 781 C C . ALA A 1 99 ? -4.188 3.011 19.818 1.00 91.06 99 ALA A C 1
ATOM 783 O O . ALA A 1 99 ? -3.254 2.202 19.835 1.00 91.06 99 ALA A O 1
ATOM 784 N N . THR A 1 100 ? -4.496 3.762 20.868 1.00 92.62 100 THR A N 1
ATOM 785 C CA . THR A 1 100 ? -3.830 3.675 22.176 1.00 92.62 100 THR A CA 1
ATOM 786 C C . THR A 1 100 ? -4.526 2.694 23.120 1.00 92.62 100 THR A C 1
ATOM 788 O O . THR A 1 100 ? -3.891 2.148 24.021 1.00 92.62 100 THR A O 1
ATOM 791 N N . SER A 1 101 ? -5.814 2.424 22.887 1.00 91.06 101 SER A N 1
ATOM 792 C CA . SER A 1 101 ? -6.616 1.427 23.600 1.00 91.06 101 SER A CA 1
ATOM 793 C C . SER A 1 101 ? -7.764 0.899 22.728 1.00 91.06 101 SER A C 1
ATOM 795 O O . SER A 1 101 ? -7.994 1.374 21.612 1.00 91.06 101 SER A O 1
ATOM 797 N N . LEU A 1 102 ? -8.517 -0.078 23.241 1.00 89.25 102 LEU A N 1
ATOM 798 C CA . LEU A 1 102 ? -9.703 -0.603 22.562 1.00 89.25 102 LEU A CA 1
ATOM 799 C C . LEU A 1 102 ? -10.834 0.433 22.491 1.00 89.25 102 LEU A C 1
ATOM 801 O O . LEU A 1 102 ? -11.552 0.513 21.498 1.00 89.25 102 LEU A O 1
ATOM 805 N N . GLU A 1 103 ? -10.990 1.238 23.537 1.00 90.81 103 GLU A N 1
ATOM 806 C CA . GLU A 1 103 ? -11.960 2.330 23.605 1.00 90.81 103 GLU A CA 1
ATOM 807 C C . GLU A 1 103 ? -11.628 3.413 22.579 1.00 90.81 103 GLU A C 1
ATOM 809 O O . GLU A 1 103 ? -12.523 3.883 21.877 1.00 90.81 103 GLU A O 1
ATOM 814 N N . ASP A 1 104 ? -10.343 3.756 22.455 1.00 91.88 104 ASP A N 1
ATOM 815 C CA . ASP A 1 104 ? -9.845 4.678 21.435 1.00 91.88 104 ASP A CA 1
ATOM 816 C C . ASP A 1 104 ? -10.122 4.130 20.025 1.00 91.88 104 ASP A C 1
ATOM 818 O O . ASP A 1 104 ? -10.704 4.825 19.194 1.00 91.88 104 ASP A O 1
ATOM 822 N N . LEU A 1 105 ? -9.852 2.842 19.775 1.00 91.56 105 LEU A N 1
ATOM 823 C CA . LEU A 1 105 ? -10.185 2.190 18.501 1.00 91.56 105 LEU A CA 1
ATOM 824 C C . LEU A 1 105 ? -11.690 2.258 18.175 1.00 91.56 105 LEU A C 1
ATOM 826 O O . LEU A 1 105 ? -12.081 2.527 17.034 1.00 91.56 105 LEU A O 1
ATOM 830 N N . ILE A 1 106 ? -12.549 2.019 19.170 1.00 89.94 106 ILE A N 1
ATOM 831 C CA . ILE A 1 106 ? -14.010 2.110 19.032 1.00 89.94 106 ILE A CA 1
ATOM 832 C C . ILE A 1 106 ? -14.429 3.546 18.702 1.00 89.94 106 ILE A C 1
ATOM 834 O O . ILE A 1 106 ? -15.252 3.751 17.807 1.00 89.94 106 ILE A O 1
ATOM 838 N N . ASP A 1 107 ? -13.882 4.540 19.400 1.00 91.44 107 ASP A N 1
ATOM 839 C CA . ASP A 1 107 ? -14.197 5.950 19.169 1.00 91.44 107 ASP A CA 1
ATOM 840 C C . ASP A 1 107 ? -13.740 6.418 17.780 1.00 91.44 107 ASP A C 1
ATOM 842 O O . ASP A 1 107 ? -14.519 7.020 17.034 1.00 91.44 107 ASP A O 1
ATOM 846 N N . GLN A 1 108 ? -12.522 6.051 17.371 1.00 91.31 108 GLN A N 1
ATOM 847 C CA . GLN A 1 108 ? -12.018 6.303 16.021 1.00 91.31 108 GLN A CA 1
ATOM 848 C C . GLN A 1 108 ? -12.907 5.645 14.956 1.00 91.31 108 GLN A C 1
ATOM 850 O O . GLN A 1 108 ? -13.265 6.290 13.968 1.00 91.31 108 GLN A O 1
ATOM 855 N N . SER A 1 109 ? -13.362 4.411 15.187 1.00 90.19 109 SER A N 1
ATOM 856 C CA . SER A 1 109 ? -14.290 3.710 14.287 1.00 90.19 109 SER A CA 1
ATOM 857 C C . SER A 1 109 ? -15.647 4.418 14.182 1.00 90.19 109 SER A C 1
ATOM 859 O O . SER A 1 109 ? -16.186 4.579 13.084 1.00 90.19 109 SER A O 1
ATOM 861 N N . LYS A 1 110 ? -16.197 4.901 15.306 1.00 91.06 110 LYS A N 1
ATOM 862 C CA . LYS A 1 110 ? -17.449 5.680 15.331 1.00 91.06 110 LYS A CA 1
ATOM 863 C C . LYS A 1 110 ? -17.309 6.993 14.562 1.00 91.06 110 LYS A C 1
ATOM 865 O O . LYS A 1 110 ? -18.216 7.365 13.815 1.00 91.06 110 LYS A O 1
ATOM 870 N N . LYS A 1 111 ? -16.178 7.687 14.720 1.00 91.88 111 LYS A N 1
ATOM 871 C CA . LYS A 1 111 ? -15.855 8.905 13.961 1.00 91.88 111 LYS A CA 1
ATOM 872 C C . LYS A 1 111 ? -15.732 8.608 12.466 1.00 91.88 111 LYS A C 1
ATOM 874 O O . LYS A 1 111 ? -16.314 9.334 11.664 1.00 91.88 111 LYS A O 1
ATOM 879 N N . ALA A 1 112 ? -15.062 7.518 12.091 1.00 89.94 112 ALA A N 1
ATOM 880 C CA . ALA A 1 112 ? -14.900 7.103 10.700 1.00 89.94 112 ALA A CA 1
ATOM 881 C C . ALA A 1 112 ? -16.243 6.788 10.018 1.00 89.94 112 ALA A C 1
ATOM 883 O O . ALA A 1 112 ? -16.488 7.271 8.913 1.00 89.94 112 ALA A O 1
ATOM 884 N N . MET A 1 113 ? -17.157 6.076 10.691 1.00 91.00 113 MET A N 1
ATOM 885 C CA . MET A 1 113 ? -18.514 5.815 10.174 1.00 91.00 113 MET A CA 1
ATOM 886 C C . MET A 1 113 ? -19.308 7.095 9.878 1.00 91.00 113 MET A C 1
ATOM 888 O O . MET A 1 113 ? -20.150 7.105 8.984 1.00 91.00 113 MET A O 1
ATOM 892 N N . LYS A 1 114 ? -19.039 8.173 10.623 1.00 91.19 114 LYS A N 1
ATOM 893 C CA . LYS A 1 114 ? -19.680 9.488 10.463 1.00 91.19 114 LYS A CA 1
ATOM 894 C C . LYS A 1 114 ? -18.867 10.452 9.596 1.00 91.19 114 LYS A C 1
ATOM 896 O O . LYS A 1 114 ? -19.253 11.609 9.449 1.00 91.19 114 LYS A O 1
ATOM 901 N N . SER A 1 115 ? -17.738 10.007 9.047 1.00 93.56 115 SER A N 1
ATOM 902 C CA . SER A 1 115 ? -16.887 10.847 8.210 1.00 93.56 115 SER A CA 1
ATOM 903 C C . SER A 1 115 ? -17.600 11.234 6.916 1.00 93.56 115 SER A C 1
ATOM 905 O O . SER A 1 115 ? -18.386 10.467 6.354 1.00 93.56 115 SER A O 1
ATOM 907 N N . GLN A 1 116 ? -17.293 12.428 6.407 1.00 94.38 116 GLN A N 1
ATOM 908 C CA . GLN A 1 116 ? -17.885 12.913 5.162 1.00 94.38 116 GLN A CA 1
ATOM 909 C C . GLN A 1 116 ? -17.565 11.994 3.975 1.00 94.38 116 GLN A C 1
ATOM 911 O O . GLN A 1 116 ? -18.385 11.862 3.071 1.00 94.38 116 GLN A O 1
ATOM 916 N N . GLU A 1 117 ? -16.402 11.342 3.995 1.00 92.31 117 GLU A N 1
ATOM 917 C CA . GLU A 1 117 ? -15.983 10.379 2.977 1.00 92.31 117 GLU A CA 1
ATOM 918 C C . GLU A 1 117 ? -16.929 9.174 2.919 1.00 92.31 117 GLU A C 1
ATOM 920 O O . GLU A 1 117 ? -17.510 8.906 1.867 1.00 92.31 117 GLU A O 1
ATOM 925 N N . ILE A 1 118 ? -17.167 8.507 4.055 1.00 93.25 118 ILE A N 1
ATOM 926 C CA . ILE A 1 118 ? -18.097 7.372 4.128 1.00 93.25 118 ILE A CA 1
ATOM 927 C C . ILE A 1 118 ? -19.522 7.813 3.790 1.00 93.25 118 ILE A C 1
ATOM 929 O O . ILE A 1 118 ? -20.200 7.144 3.014 1.00 93.25 118 ILE A O 1
ATOM 933 N N . LEU A 1 119 ? -19.974 8.959 4.305 1.00 94.06 119 LEU A N 1
ATOM 934 C CA . LEU A 1 119 ? -21.309 9.478 3.994 1.00 94.06 119 LEU A CA 1
ATOM 935 C C . LEU A 1 119 ? -21.491 9.771 2.496 1.00 94.06 119 LEU A C 1
ATOM 937 O O . LEU A 1 119 ? -22.558 9.500 1.942 1.00 94.06 119 LEU A O 1
ATOM 941 N N . ASN A 1 120 ? -20.464 10.307 1.832 1.00 95.88 120 ASN A N 1
ATOM 942 C CA . ASN A 1 120 ? -20.490 10.547 0.391 1.00 95.88 120 ASN A CA 1
ATOM 943 C C . ASN A 1 120 ? -20.517 9.231 -0.389 1.00 95.88 120 ASN A C 1
ATOM 945 O O . ASN A 1 120 ? -21.356 9.086 -1.274 1.00 95.88 120 ASN A O 1
ATOM 949 N N . LEU A 1 121 ? -19.675 8.262 -0.017 1.00 94.88 121 LEU A N 1
ATOM 950 C CA . LEU A 1 121 ? -19.652 6.939 -0.641 1.00 94.88 121 LEU A CA 1
ATOM 951 C C . LEU A 1 121 ? -21.013 6.241 -0.531 1.00 94.88 121 LEU A C 1
ATOM 953 O O . LEU A 1 121 ? -21.542 5.749 -1.524 1.00 94.88 121 LEU A O 1
ATOM 957 N N . VAL A 1 122 ? -21.611 6.235 0.662 1.00 95.06 122 VAL A N 1
ATOM 958 C CA . VAL A 1 122 ? -2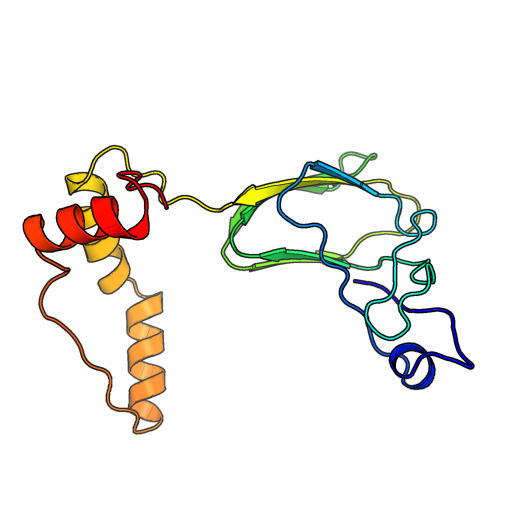2.948 5.667 0.891 1.00 95.06 122 VAL A CA 1
ATOM 959 C C . VAL A 1 122 ? -23.976 6.329 -0.026 1.00 95.06 122 VAL A C 1
ATOM 961 O O . VAL A 1 122 ? -24.732 5.630 -0.695 1.00 95.06 122 VAL A O 1
ATOM 964 N N . ARG A 1 123 ? -23.969 7.665 -0.115 1.00 95.62 123 ARG A N 1
ATOM 965 C CA . ARG A 1 123 ? -24.890 8.414 -0.981 1.00 95.62 123 ARG A CA 1
ATOM 966 C C . ARG A 1 123 ? -24.714 8.050 -2.457 1.00 95.62 123 ARG A C 1
ATOM 968 O O . ARG A 1 123 ? -25.700 7.934 -3.181 1.00 95.62 123 ARG A O 1
ATOM 975 N N . GLU A 1 124 ? -23.477 7.892 -2.917 1.00 97.19 124 GLU A N 1
ATOM 976 C CA . GLU A 1 124 ? -23.190 7.505 -4.300 1.00 97.19 124 GLU A CA 1
ATOM 977 C C . GLU A 1 124 ? -23.668 6.087 -4.615 1.00 97.19 124 GLU A C 1
ATOM 979 O O . GLU A 1 124 ? -24.279 5.875 -5.663 1.00 97.19 124 GLU A O 1
ATOM 984 N N . LEU A 1 125 ? -23.452 5.137 -3.703 1.00 97.12 125 LEU A N 1
ATOM 985 C CA . LEU A 1 125 ? -23.938 3.763 -3.842 1.00 97.12 125 LEU A CA 1
ATOM 986 C C . LEU A 1 125 ? -25.471 3.715 -3.884 1.00 97.12 125 LEU A C 1
ATOM 988 O O . LEU A 1 125 ? -26.045 3.089 -4.774 1.00 97.12 125 LEU A O 1
ATOM 992 N N . GLU A 1 126 ? -26.139 4.439 -2.987 1.00 96.19 126 GLU A N 1
ATOM 993 C CA . GLU A 1 126 ? -27.603 4.525 -2.960 1.00 96.19 126 GLU A CA 1
ATOM 994 C C . GLU A 1 126 ? -28.167 5.181 -4.227 1.00 96.19 126 GLU A C 1
ATOM 996 O O . GLU A 1 126 ? -29.177 4.723 -4.760 1.00 96.19 126 GLU A O 1
ATOM 1001 N N . ARG A 1 127 ? -27.480 6.191 -4.782 1.00 97.25 127 ARG A N 1
ATOM 1002 C CA . ARG A 1 127 ? -27.832 6.781 -6.087 1.00 97.25 127 ARG A CA 1
ATOM 1003 C C . ARG A 1 127 ? -27.759 5.753 -7.221 1.00 97.25 127 ARG A C 1
ATOM 1005 O O . ARG A 1 127 ? -28.535 5.833 -8.168 1.00 97.25 127 ARG A O 1
ATOM 1012 N N . CYS A 1 128 ? -26.867 4.775 -7.112 1.00 97.00 128 CYS A N 1
ATOM 1013 C CA . CYS A 1 128 ? -26.766 3.640 -8.029 1.00 97.00 128 CYS A CA 1
ATOM 1014 C C . CYS A 1 128 ? -27.755 2.505 -7.701 1.00 97.00 128 CYS A C 1
ATOM 1016 O O . CYS A 1 128 ? -27.596 1.399 -8.211 1.00 97.00 128 CYS A O 1
ATOM 1018 N N . SER A 1 129 ? -28.777 2.759 -6.873 1.00 95.50 129 SER A N 1
ATOM 1019 C CA . SER A 1 129 ? -29.769 1.770 -6.420 1.00 95.50 129 SER A CA 1
ATOM 1020 C C . SER A 1 129 ? -29.169 0.585 -5.648 1.00 95.50 129 SER A C 1
ATOM 1022 O O . SER A 1 129 ? -29.765 -0.489 -5.592 1.00 95.50 129 SER A O 1
ATOM 1024 N N . ILE A 1 130 ? -27.996 0.769 -5.032 1.00 96.69 130 ILE A N 1
ATOM 1025 C CA . ILE A 1 130 ? -27.383 -0.223 -4.145 1.00 96.69 130 ILE A CA 1
ATOM 1026 C C . ILE A 1 130 ? -27.875 0.035 -2.721 1.00 96.69 130 ILE A C 1
ATOM 1028 O O . ILE A 1 130 ? -27.684 1.119 -2.172 1.00 96.69 130 ILE A O 1
ATOM 1032 N N . THR A 1 131 ? -28.480 -0.974 -2.095 1.00 94.75 131 THR A N 1
ATOM 1033 C CA . THR A 1 131 ? -28.861 -0.907 -0.680 1.00 94.75 131 THR A CA 1
ATOM 1034 C C . THR A 1 131 ? -27.627 -1.058 0.202 1.00 94.75 131 THR A C 1
ATOM 1036 O O . THR A 1 131 ? -26.965 -2.096 0.186 1.00 94.75 131 THR A O 1
ATOM 1039 N N . VAL A 1 132 ? -27.334 -0.037 1.007 1.00 93.38 132 VAL A N 1
ATOM 1040 C CA . VAL A 1 132 ? -26.228 -0.068 1.968 1.00 93.38 132 VAL A CA 1
ATOM 1041 C C . VAL A 1 132 ? -26.778 -0.303 3.371 1.00 93.38 132 VAL A C 1
ATOM 1043 O O . VAL A 1 132 ? -27.602 0.468 3.858 1.00 93.38 132 VAL A O 1
ATOM 1046 N N . ALA A 1 133 ? -26.312 -1.358 4.043 1.00 91.50 133 ALA A N 1
ATOM 1047 C CA . ALA A 1 133 ? -26.632 -1.591 5.447 1.00 91.50 133 ALA A CA 1
ATOM 1048 C C . ALA A 1 133 ? -25.933 -0.542 6.328 1.00 91.50 133 ALA A C 1
ATOM 1050 O O . ALA A 1 133 ? -24.710 -0.403 6.280 1.00 91.50 133 ALA A O 1
ATOM 1051 N N . LYS A 1 134 ? -26.708 0.184 7.138 1.00 87.06 134 LYS A N 1
ATOM 1052 C CA . LYS A 1 134 ? -26.220 1.247 8.029 1.00 87.06 134 LYS A CA 1
ATOM 1053 C C . LYS A 1 134 ? -26.458 0.828 9.481 1.00 87.06 134 LYS A C 1
ATOM 1055 O O . LYS A 1 134 ? -27.535 1.100 10.005 1.00 87.06 134 LYS A O 1
ATOM 1060 N N . PRO A 1 135 ? -25.520 0.109 10.119 1.00 84.38 135 PRO A N 1
ATOM 1061 C CA . PRO A 1 135 ? -25.672 -0.238 11.525 1.00 84.38 135 PRO A CA 1
ATOM 1062 C C . PRO A 1 135 ? -25.679 1.036 12.377 1.00 84.38 135 PRO A C 1
ATOM 1064 O O . PRO A 1 135 ? -24.916 1.966 12.112 1.00 84.38 135 PRO A O 1
ATOM 1067 N N . GLU A 1 136 ? -26.542 1.075 13.393 1.00 80.69 136 GLU A N 1
ATOM 1068 C CA . GLU A 1 136 ? -26.658 2.225 14.303 1.00 80.69 136 GLU A CA 1
ATOM 1069 C C . GLU A 1 136 ? -25.395 2.405 15.154 1.00 80.69 136 GLU A C 1
ATOM 1071 O O . GLU A 1 136 ? -24.998 3.529 15.467 1.00 80.69 136 GLU A O 1
ATOM 1076 N N . GLU A 1 137 ? -24.722 1.295 15.468 1.00 81.62 137 GLU A N 1
ATOM 1077 C CA . GLU A 1 137 ? -23.522 1.271 16.292 1.00 81.62 137 GLU A CA 1
ATOM 1078 C C . GLU A 1 137 ? -22.415 0.401 15.685 1.00 81.62 137 GLU A C 1
ATOM 1080 O O . GLU A 1 137 ? -22.649 -0.555 14.941 1.00 81.62 137 GLU A O 1
ATOM 1085 N N . VAL A 1 138 ? -21.173 0.739 16.036 1.00 83.19 138 VAL A N 1
ATOM 1086 C CA . VAL A 1 138 ? -20.018 -0.143 15.828 1.00 83.19 138 VAL A CA 1
ATOM 1087 C C . VAL A 1 138 ? -20.167 -1.413 16.671 1.00 83.19 138 VAL A C 1
ATOM 1089 O O . VAL A 1 138 ? -20.917 -1.437 17.644 1.00 83.19 138 VAL A O 1
ATOM 1092 N N . LYS A 1 139 ? -19.422 -2.469 16.317 1.00 80.25 139 LYS A N 1
ATOM 1093 C CA . LYS A 1 139 ? -19.399 -3.728 17.081 1.00 80.25 139 LYS A CA 1
ATOM 1094 C C . LYS A 1 139 ? -19.191 -3.456 18.572 1.00 80.25 139 LYS A C 1
ATOM 1096 O O . LYS A 1 139 ? -18.310 -2.676 18.934 1.00 80.25 139 LYS A O 1
ATOM 1101 N N . ASP A 1 140 ? -19.963 -4.145 19.409 1.00 83.44 140 ASP A N 1
ATOM 1102 C CA . ASP A 1 140 ? -19.796 -4.070 20.854 1.00 83.44 140 ASP A CA 1
ATOM 1103 C C . ASP A 1 140 ? -18.388 -4.526 21.282 1.00 83.44 140 ASP A C 1
ATOM 1105 O O . ASP A 1 140 ? -17.692 -5.271 20.579 1.00 83.44 140 ASP A O 1
ATOM 1109 N N . MET A 1 141 ? -17.961 -4.056 22.454 1.00 86.56 141 MET A N 1
ATOM 1110 C CA . MET A 1 141 ? -16.611 -4.280 22.972 1.00 86.56 141 MET A CA 1
ATOM 1111 C C . MET A 1 141 ? -16.282 -5.771 23.131 1.00 86.56 141 MET A C 1
ATOM 1113 O O . MET A 1 141 ? -15.153 -6.184 22.861 1.00 86.56 141 MET A O 1
ATOM 1117 N N . LYS A 1 142 ? -17.262 -6.596 23.520 1.00 89.38 142 LYS A N 1
ATOM 1118 C CA . LYS A 1 142 ? -17.064 -8.032 23.729 1.00 89.38 142 LYS A CA 1
ATOM 1119 C C . LYS A 1 142 ? -16.749 -8.712 22.400 1.00 89.38 142 LYS A C 1
ATOM 1121 O O . LYS A 1 142 ? -15.689 -9.322 22.266 1.00 89.38 142 LYS A O 1
ATOM 1126 N N . ARG A 1 143 ? -17.597 -8.516 21.393 1.00 89.00 143 ARG A N 1
ATOM 1127 C CA . ARG A 1 143 ? -17.429 -9.087 20.055 1.00 89.00 143 ARG A CA 1
ATOM 1128 C C . ARG A 1 143 ? -16.183 -8.559 19.349 1.00 89.00 143 ARG A C 1
ATOM 1130 O O . ARG A 1 143 ? -15.526 -9.304 18.621 1.00 89.00 143 ARG A O 1
ATOM 1137 N N . LEU A 1 144 ? -15.845 -7.285 19.548 1.00 90.00 144 LEU A N 1
ATOM 1138 C CA . LEU A 1 144 ? -14.607 -6.714 19.025 1.00 90.00 144 LEU A CA 1
ATOM 1139 C C . LEU A 1 144 ? -13.380 -7.377 19.669 1.00 90.00 144 LEU A C 1
ATOM 1141 O O . LEU A 1 144 ? -12.475 -7.793 18.952 1.00 90.00 144 LEU A O 1
ATOM 1145 N N . SER A 1 145 ? -13.380 -7.549 20.994 1.00 90.62 145 SER A N 1
ATOM 1146 C CA . SER A 1 145 ? -12.280 -8.204 21.711 1.00 90.62 145 SER A CA 1
ATOM 1147 C C . SER A 1 145 ? -12.102 -9.676 21.316 1.00 90.62 145 SER A C 1
ATOM 1149 O O . SER A 1 145 ? -10.973 -10.134 21.150 1.00 90.62 145 SER A O 1
ATOM 1151 N N . GLU A 1 146 ? -13.202 -10.406 21.107 1.00 93.19 146 GLU A N 1
ATOM 1152 C CA . GLU A 1 146 ? -13.189 -11.791 20.626 1.00 93.19 146 GLU A CA 1
ATOM 1153 C C . GLU A 1 146 ? -12.560 -11.873 19.232 1.00 93.19 146 GLU A C 1
ATOM 1155 O O . GLU A 1 146 ? -11.671 -12.694 19.006 1.00 93.19 146 GLU A O 1
ATOM 1160 N N . LYS A 1 147 ? -12.952 -10.968 18.323 1.00 91.88 147 LYS A N 1
ATOM 1161 C CA . LYS A 1 147 ? -12.364 -10.876 16.982 1.00 91.88 147 LYS A CA 1
ATOM 1162 C C . LYS A 1 147 ? -10.873 -10.543 17.036 1.00 91.88 147 LYS A C 1
ATOM 1164 O O . LYS A 1 147 ? -10.100 -11.182 16.338 1.00 91.88 147 LYS A O 1
ATOM 1169 N N . ILE A 1 148 ? -10.462 -9.579 17.861 1.00 91.94 148 ILE A N 1
ATOM 1170 C CA . ILE A 1 148 ? -9.050 -9.190 17.993 1.00 91.94 148 ILE A CA 1
ATOM 1171 C C . ILE A 1 148 ? -8.197 -10.356 18.491 1.00 91.94 148 ILE A C 1
ATOM 1173 O O . ILE A 1 148 ? -7.124 -10.617 17.951 1.00 91.94 148 ILE A O 1
ATOM 1177 N N . LYS A 1 149 ? -8.693 -11.109 19.476 1.00 93.62 149 LYS A N 1
ATOM 1178 C CA . LYS A 1 149 ? -8.007 -12.307 19.972 1.00 93.62 149 LYS A CA 1
ATOM 1179 C C . LYS A 1 149 ? -7.921 -13.411 18.918 1.00 93.62 149 LYS A C 1
ATOM 1181 O O . LYS A 1 149 ? -6.852 -13.983 18.755 1.00 93.62 149 LYS A O 1
ATOM 1186 N N . SER A 1 150 ? -9.026 -13.699 18.230 1.00 94.75 150 SER A N 1
ATOM 1187 C CA . SER A 1 150 ? -9.123 -14.777 17.236 1.00 94.75 150 SER A CA 1
ATOM 1188 C C . SER A 1 150 ? -8.323 -14.486 15.966 1.00 94.75 150 SER A C 1
ATOM 1190 O O . SER A 1 150 ? -7.558 -15.327 15.505 1.00 94.75 150 SER A O 1
ATOM 1192 N N . ASP A 1 151 ? -8.497 -13.293 15.401 1.00 93.69 151 ASP A N 1
ATOM 1193 C CA . ASP A 1 151 ? -8.073 -13.000 14.029 1.00 93.69 151 ASP A CA 1
ATOM 1194 C C . ASP A 1 151 ? -6.734 -12.258 13.981 1.00 93.69 151 ASP A C 1
ATOM 1196 O O . ASP A 1 151 ? -6.027 -12.322 12.976 1.00 93.69 151 ASP A O 1
ATOM 1200 N N . TYR A 1 152 ? -6.387 -11.556 15.062 1.00 91.00 152 TYR 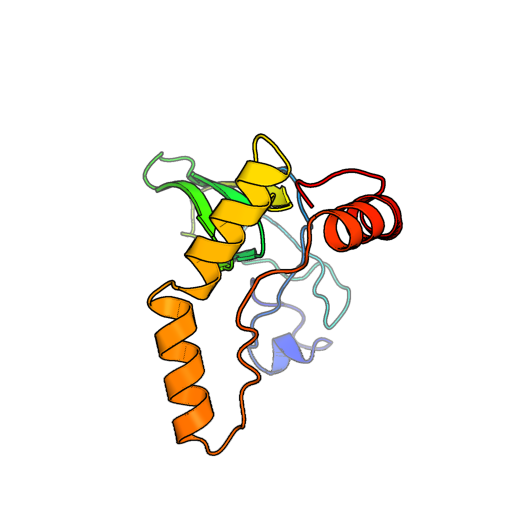A N 1
ATOM 1201 C CA . TYR A 1 152 ? -5.221 -10.674 15.130 1.00 91.00 152 TYR A CA 1
ATOM 1202 C C . TYR A 1 152 ? -4.297 -11.003 16.312 1.00 91.00 152 TYR A C 1
ATOM 1204 O O . TYR A 1 152 ? -3.457 -10.191 16.684 1.00 91.00 152 TYR A O 1
ATOM 1212 N N . ASN A 1 153 ? -4.427 -12.191 16.919 1.00 92.25 153 ASN A N 1
ATOM 1213 C CA . ASN A 1 153 ? -3.609 -12.644 18.055 1.00 92.25 153 ASN A CA 1
ATOM 1214 C C . ASN A 1 153 ? -3.565 -11.653 19.236 1.00 92.25 153 ASN A C 1
ATOM 1216 O O . ASN A 1 153 ? -2.574 -11.575 19.961 1.00 92.25 153 ASN A O 1
ATOM 1220 N N . GLY A 1 154 ? -4.639 -10.889 19.441 1.00 89.44 154 GLY A N 1
ATOM 1221 C CA . GLY A 1 154 ? -4.721 -9.887 20.503 1.00 89.44 154 GLY A CA 1
ATOM 1222 C C . GLY A 1 154 ? -4.214 -8.493 20.116 1.00 89.44 154 GLY A C 1
ATOM 1223 O O . GLY A 1 154 ? -4.347 -7.575 20.922 1.00 89.44 154 GLY A O 1
ATOM 1224 N N . ASP A 1 155 ? -3.675 -8.310 18.910 1.00 89.75 155 ASP A N 1
ATOM 1225 C CA . ASP A 1 155 ? -3.180 -7.023 18.425 1.00 89.75 155 A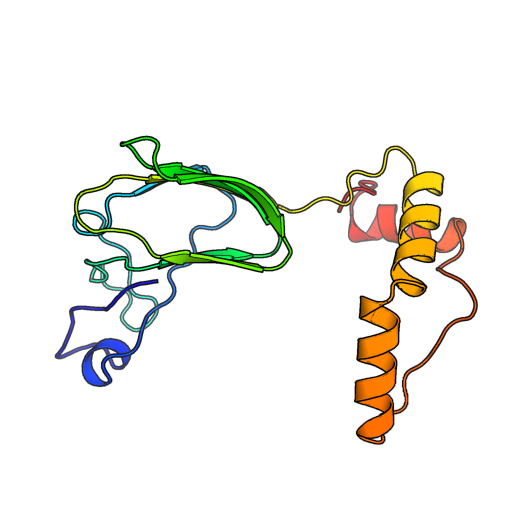SP A CA 1
ATOM 1226 C C . ASP A 1 155 ? -4.320 -6.188 17.831 1.00 89.75 155 ASP A C 1
ATOM 1228 O O . ASP A 1 155 ? -4.804 -6.438 16.730 1.00 89.75 155 ASP A O 1
ATOM 1232 N N . PHE A 1 156 ? -4.768 -5.184 18.581 1.00 87.50 156 PHE A N 1
ATOM 1233 C CA . PHE A 1 156 ? -5.850 -4.290 18.167 1.00 87.50 156 PHE A CA 1
ATOM 1234 C C . PHE A 1 156 ? -5.403 -3.206 17.174 1.00 87.50 156 PHE A C 1
ATOM 1236 O O . PHE A 1 156 ? -6.231 -2.418 16.720 1.00 87.50 156 PHE A O 1
ATOM 1243 N N . ASN A 1 157 ? -4.109 -3.140 16.850 1.00 87.56 157 ASN A N 1
ATOM 1244 C CA . ASN A 1 157 ? -3.578 -2.221 15.850 1.00 87.56 157 ASN A CA 1
ATOM 1245 C C . ASN A 1 157 ? -3.534 -2.819 14.433 1.00 87.56 157 ASN A C 1
ATOM 1247 O O . ASN A 1 157 ? -3.169 -2.099 13.501 1.00 87.56 157 ASN A O 1
ATOM 1251 N N . GLN A 1 158 ? -3.943 -4.081 14.258 1.00 83.19 158 GLN A N 1
ATOM 1252 C CA . GLN A 1 158 ? -4.100 -4.750 12.957 1.00 83.19 158 GLN A CA 1
ATOM 1253 C C . GLN A 1 158 ? -5.540 -4.736 12.445 1.00 83.19 158 GLN A C 1
ATOM 1255 O O . GLN A 1 158 ? -5.689 -4.669 11.202 1.00 83.19 158 GLN A O 1
#

pLDDT: mean 91.82, std 4.04, range [77.31, 97.81]

Foldseek 3Di:
DAEFPCCPQFPCNVVVHDADDDPDQAKDKDQQQPDFDQGPRRRDSGRRGDQKDKAAQWQKWKAKPVRPDTDTDGDRMDMDTDDHPIMMIMGTDHQWPPAPDLVSSQVVVVVVCVDPVVVVVCVVCVVVVHDDDRDPGDDDSVVLQVCCCVPVVRDNGD